Protein AF-A0A1S6LN88-F1 (afdb_monomer)

Sequence (102 aa):
MTIAPEKTDTQVQLRLGGEWLALCSLSLLTPGRGVAALLPDGRQVAVFLGRDGRTYAIDNRDPFSGAQVLSRGLVGSSAGRPFVASPLLKQRFDLASGDCLD

Mean predicted aligned error: 4.82 Å

pLDDT: mean 92.63, std 11.4, range [42.16, 98.69]

Foldseek 3Di:
DDDDPDPPFDWDWDQDPNDTDTFGTPVVADAFAWDWGADPVRWIWTWHQHPVRDIFIEGCADPVVRDSFQNVFGWDDDPRFIWGQGPPPGFTAGRHPRDTPD

Structure (mmCIF, N/CA/C/O backbone):
data_AF-A0A1S6LN88-F1
#
_entry.id   AF-A0A1S6LN88-F1
#
loop_
_atom_site.group_PDB
_atom_site.id
_atom_site.type_symbol
_atom_site.label_atom_id
_atom_site.label_alt_id
_atom_site.label_comp_id
_atom_site.label_asym_id
_atom_site.label_entity_id
_atom_site.label_seq_id
_atom_site.pdbx_PDB_ins_code
_atom_site.Cartn_x
_atom_site.Cartn_y
_atom_site.Cartn_z
_atom_site.occupancy
_atom_site.B_iso_or_equiv
_atom_site.auth_seq_id
_atom_site.auth_comp_id
_atom_site.auth_asym_id
_atom_site.auth_atom_id
_atom_site.pdbx_PDB_model_num
ATOM 1 N N . MET A 1 1 ? -38.487 20.038 13.654 1.00 42.16 1 MET A N 1
ATOM 2 C CA . MET A 1 1 ? -37.139 19.443 13.749 1.00 42.16 1 MET A CA 1
ATOM 3 C C . MET A 1 1 ? -36.956 18.541 12.545 1.00 42.16 1 MET A C 1
ATOM 5 O O . MET A 1 1 ? -37.588 17.496 12.493 1.00 42.16 1 MET A O 1
ATOM 9 N N . THR A 1 2 ? -36.190 18.975 11.546 1.00 49.06 2 THR A N 1
ATOM 10 C CA . THR A 1 2 ? -35.845 18.124 10.400 1.00 49.06 2 THR A CA 1
ATOM 11 C C . THR A 1 2 ? -34.610 17.331 10.787 1.00 49.06 2 THR A C 1
ATOM 13 O O . THR A 1 2 ? -33.549 17.914 10.998 1.00 49.06 2 THR A O 1
ATOM 16 N N . ILE A 1 3 ? -34.766 16.021 10.948 1.00 55.81 3 ILE A N 1
ATOM 17 C CA . ILE A 1 3 ? -33.646 15.111 11.168 1.00 55.81 3 ILE A CA 1
ATOM 18 C C . ILE A 1 3 ? -32.941 14.98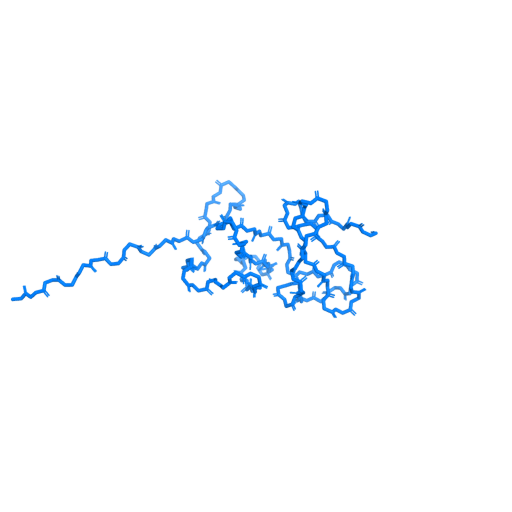1 9.815 1.00 55.81 3 ILE A C 1
ATOM 20 O O . ILE A 1 3 ? -33.556 14.558 8.836 1.00 55.81 3 ILE A O 1
ATOM 24 N N . ALA A 1 4 ? -31.690 15.437 9.731 1.00 53.69 4 ALA A N 1
ATOM 25 C CA . ALA A 1 4 ? -30.857 15.192 8.560 1.00 53.69 4 ALA A CA 1
ATOM 26 C C . ALA A 1 4 ? -30.641 13.673 8.428 1.00 53.69 4 ALA A C 1
ATOM 28 O O . ALA A 1 4 ? -30.447 13.019 9.455 1.00 53.69 4 ALA A O 1
ATOM 29 N N . PRO A 1 5 ? -30.685 13.100 7.213 1.00 59.69 5 PRO A N 1
ATOM 30 C CA . PRO A 1 5 ? -30.470 11.672 7.039 1.00 59.69 5 PRO A CA 1
ATOM 31 C C . PRO A 1 5 ? -29.092 11.295 7.590 1.00 59.69 5 PRO A C 1
ATOM 33 O O . PRO A 1 5 ? -28.085 11.937 7.280 1.00 59.69 5 PRO A O 1
ATOM 36 N N . GLU A 1 6 ? -29.067 10.271 8.437 1.00 59.88 6 GLU A N 1
ATOM 37 C CA . GLU A 1 6 ? -27.848 9.665 8.953 1.00 59.88 6 GLU A CA 1
ATOM 38 C C . GLU A 1 6 ? -26.993 9.200 7.769 1.00 59.88 6 GLU A C 1
ATOM 40 O O . GLU A 1 6 ? -27.369 8.331 6.983 1.00 59.88 6 GLU A O 1
ATOM 45 N N . LYS A 1 7 ? -25.851 9.854 7.562 1.00 58.81 7 LYS A N 1
ATOM 46 C CA . LYS A 1 7 ? -24.940 9.488 6.484 1.00 58.81 7 LYS A CA 1
ATOM 47 C C . LYS A 1 7 ? -24.301 8.160 6.884 1.00 58.81 7 LYS A C 1
ATOM 49 O O . LYS A 1 7 ? -23.451 8.144 7.769 1.00 58.81 7 LYS A O 1
ATOM 54 N N . THR A 1 8 ? -24.728 7.056 6.273 1.00 63.50 8 THR A N 1
ATOM 55 C CA . THR A 1 8 ? -24.088 5.746 6.449 1.00 63.50 8 THR A CA 1
ATOM 56 C C . THR A 1 8 ? -22.674 5.828 5.881 1.00 63.50 8 THR A C 1
ATOM 58 O O . THR A 1 8 ? -22.447 5.669 4.682 1.00 63.50 8 THR A O 1
ATOM 61 N N . ASP A 1 9 ? -21.722 6.181 6.736 1.00 80.31 9 ASP A N 1
ATOM 62 C CA . ASP A 1 9 ? -20.333 6.344 6.349 1.00 80.31 9 ASP A CA 1
ATOM 63 C C . ASP A 1 9 ? -19.701 4.960 6.178 1.00 80.31 9 ASP A C 1
ATOM 65 O O . ASP A 1 9 ? -19.522 4.212 7.138 1.00 80.31 9 ASP A O 1
ATOM 69 N N . THR A 1 10 ? -19.435 4.575 4.929 1.00 91.44 10 THR A N 1
ATOM 70 C CA . THR A 1 10 ? -18.829 3.273 4.635 1.00 91.44 10 THR A CA 1
ATOM 71 C C . THR A 1 10 ? -17.401 3.268 5.167 1.00 91.44 10 THR A C 1
ATOM 73 O O . THR A 1 10 ? -16.596 4.117 4.793 1.00 91.44 10 THR A O 1
ATOM 76 N N . GLN A 1 11 ? -17.090 2.322 6.048 1.00 93.56 11 GLN A N 1
ATOM 77 C CA . GLN A 1 11 ? -15.802 2.222 6.734 1.00 93.56 11 GLN A CA 1
ATOM 78 C C . GLN A 1 11 ? -14.851 1.274 6.001 1.00 93.56 11 GLN A C 1
ATOM 80 O O . GLN A 1 11 ? -15.235 0.178 5.597 1.00 93.56 11 GLN A O 1
ATOM 85 N N . VAL A 1 12 ? -13.593 1.689 5.866 1.00 95.62 12 VAL A N 1
ATOM 86 C CA . VAL A 1 12 ? -12.497 0.847 5.386 1.00 95.62 12 VAL A CA 1
ATOM 87 C C . VAL A 1 12 ? -11.852 0.178 6.588 1.00 95.62 12 VAL A C 1
ATOM 89 O O . VAL A 1 12 ? -11.382 0.849 7.510 1.00 95.62 12 VAL A O 1
ATOM 92 N N . GLN A 1 13 ? -11.808 -1.150 6.561 1.00 96.25 13 GLN A N 1
ATOM 93 C CA . GLN A 1 13 ? -11.254 -1.963 7.634 1.00 96.25 13 GLN A CA 1
ATOM 94 C C . GLN A 1 13 ? -10.162 -2.885 7.094 1.00 96.25 13 GLN A C 1
ATOM 96 O O . GLN A 1 13 ? -10.244 -3.374 5.968 1.00 96.25 13 GLN A O 1
ATOM 101 N N . LEU A 1 14 ? -9.150 -3.145 7.914 1.00 95.38 14 LEU A N 1
ATOM 102 C CA . LEU A 1 14 ? -8.076 -4.086 7.623 1.00 95.38 14 LEU A CA 1
ATOM 103 C C . LEU A 1 14 ? -8.173 -5.278 8.566 1.00 95.38 14 LEU A C 1
ATOM 105 O O . LEU A 1 14 ? -8.294 -5.101 9.777 1.00 95.38 14 LEU A O 1
ATOM 109 N N . ARG A 1 15 ? -8.086 -6.494 8.025 1.00 94.44 15 ARG A N 1
ATOM 110 C CA . ARG A 1 15 ? -8.068 -7.703 8.846 1.00 94.44 15 ARG A CA 1
ATOM 111 C C . ARG A 1 15 ? -6.647 -7.989 9.330 1.00 94.44 15 ARG A C 1
ATOM 113 O O . ARG A 1 15 ? -5.776 -8.298 8.522 1.00 94.44 15 ARG A O 1
ATOM 120 N N . LEU A 1 16 ? -6.418 -7.913 10.637 1.00 89.94 16 LEU A N 1
ATOM 121 C CA . LEU A 1 16 ? -5.126 -8.147 11.287 1.00 89.94 16 LEU A CA 1
ATOM 122 C C . LEU A 1 16 ? -5.297 -9.178 12.400 1.00 89.94 16 LEU A C 1
ATOM 124 O O . LEU A 1 16 ? -6.158 -9.022 13.257 1.00 89.94 16 LEU A O 1
ATOM 128 N N . GLY A 1 17 ? -4.499 -10.248 12.387 1.00 87.56 17 GLY A N 1
ATOM 129 C CA . GLY A 1 17 ? -4.515 -11.243 13.471 1.00 87.56 17 GLY A CA 1
ATOM 130 C C . GLY A 1 17 ? -5.871 -11.924 13.710 1.00 87.56 17 GLY A C 1
ATOM 131 O O . GLY A 1 17 ? -6.097 -12.462 14.784 1.00 87.56 17 GLY A O 1
ATOM 132 N N . GLY A 1 18 ? -6.777 -11.900 12.726 1.00 91.56 18 GLY A N 1
ATOM 133 C CA . GLY A 1 18 ? -8.133 -12.446 12.841 1.00 91.56 18 GLY A CA 1
ATOM 134 C C . GLY A 1 18 ? -9.218 -11.410 13.148 1.00 91.56 18 GLY A C 1
ATOM 135 O O . GLY A 1 18 ? -10.385 -11.703 12.891 1.00 91.56 18 GLY A O 1
ATOM 136 N N . GLU A 1 19 ? -8.849 -10.202 13.571 1.00 94.19 19 GLU A N 1
ATOM 137 C CA . GLU A 1 19 ? -9.768 -9.110 13.910 1.00 94.19 19 GLU A CA 1
ATOM 138 C C . GLU A 1 19 ? -9.813 -8.030 12.824 1.00 94.19 19 GLU A C 1
ATOM 140 O O . GLU A 1 19 ? -8.912 -7.923 11.990 1.00 94.19 19 GLU A O 1
ATOM 145 N N . TRP A 1 20 ? -10.876 -7.224 12.826 1.00 95.06 20 TRP A N 1
ATOM 146 C CA . TRP A 1 20 ? -11.031 -6.086 11.921 1.00 95.06 20 TRP A CA 1
ATOM 147 C C . TRP A 1 20 ? -10.625 -4.790 12.615 1.00 95.06 20 TRP A C 1
ATOM 149 O O . TRP A 1 20 ? -11.235 -4.384 13.601 1.00 95.06 20 TRP A O 1
ATOM 159 N N . LEU A 1 21 ? -9.627 -4.114 12.054 1.00 95.62 21 LEU A N 1
ATOM 160 C CA . LEU A 1 21 ? -9.192 -2.789 12.469 1.00 95.62 21 LEU A CA 1
ATOM 161 C C . LEU A 1 21 ? -9.810 -1.732 11.552 1.00 95.62 21 LEU A C 1
ATOM 163 O O . LEU A 1 21 ? -9.568 -1.740 10.345 1.00 95.62 21 LEU A O 1
ATOM 167 N N . ALA A 1 22 ? -10.567 -0.799 12.123 1.00 95.38 22 ALA A N 1
ATOM 168 C CA . ALA A 1 22 ? -11.052 0.380 11.411 1.00 95.38 22 ALA A CA 1
ATOM 169 C C . ALA A 1 22 ? -9.885 1.310 11.044 1.00 95.38 22 ALA A C 1
ATOM 171 O O . ALA A 1 22 ? -9.109 1.695 11.918 1.00 95.38 22 ALA A O 1
ATOM 172 N N . LEU A 1 23 ? -9.765 1.674 9.764 1.00 95.25 23 LEU A N 1
ATOM 173 C CA . LEU A 1 23 ? -8.720 2.580 9.281 1.00 95.25 23 LEU A CA 1
ATOM 174 C C . LEU A 1 23 ? -9.266 3.988 9.049 1.00 95.25 23 LEU A C 1
ATOM 176 O O . LEU A 1 23 ? -8.787 4.952 9.642 1.00 95.25 23 LEU A O 1
ATOM 180 N N . CYS A 1 24 ? -10.255 4.123 8.166 1.00 94.31 24 CYS A N 1
ATOM 181 C CA . CYS A 1 24 ? -10.805 5.414 7.769 1.00 94.31 24 CYS A CA 1
ATOM 182 C C . CYS A 1 24 ? -12.186 5.269 7.113 1.00 94.31 24 CYS A C 1
ATOM 184 O O . CYS A 1 24 ? -12.620 4.175 6.758 1.00 94.31 24 CYS A O 1
ATOM 186 N N . SER A 1 25 ? -12.874 6.394 6.920 1.00 95.00 25 SER A N 1
ATOM 187 C CA . SER A 1 25 ? -14.023 6.461 6.015 1.00 95.00 25 SER A CA 1
ATOM 188 C C . SER A 1 25 ? -13.581 6.216 4.571 1.00 95.00 25 SER A C 1
ATOM 190 O O . SER A 1 25 ? -12.582 6.784 4.123 1.00 95.00 25 SER A O 1
ATOM 192 N N . LEU A 1 26 ? -14.376 5.473 3.800 1.00 94.88 26 LEU A N 1
ATOM 193 C CA . LEU A 1 26 ? -14.199 5.322 2.355 1.00 94.88 26 LEU A CA 1
ATOM 194 C C . LEU A 1 26 ? -14.182 6.682 1.644 1.00 94.88 26 LEU A C 1
ATOM 196 O O . LEU A 1 26 ? -13.470 6.849 0.658 1.00 94.88 26 LEU A O 1
ATOM 200 N N . SER A 1 27 ? -14.908 7.676 2.168 1.00 93.69 27 SER A N 1
ATOM 201 C CA . SER A 1 27 ? -14.951 9.029 1.600 1.00 93.69 27 SER A CA 1
ATOM 202 C C . SER A 1 27 ? -13.625 9.795 1.696 1.00 93.69 27 SER A C 1
ATOM 204 O O . SER A 1 27 ? -13.446 10.784 0.988 1.00 93.69 27 SER A O 1
ATOM 206 N N . LEU A 1 28 ? -12.681 9.334 2.527 1.00 93.44 28 LEU A N 1
ATOM 207 C CA . LEU A 1 28 ? -11.323 9.882 2.599 1.00 93.44 28 LEU A CA 1
ATOM 208 C C . LEU A 1 28 ? -10.395 9.315 1.516 1.00 93.44 28 LEU A C 1
ATOM 210 O O . LEU A 1 28 ? -9.302 9.846 1.312 1.00 93.44 28 LEU A O 1
ATOM 214 N N . LEU A 1 29 ? -10.807 8.260 0.807 1.00 96.06 29 LEU A N 1
ATOM 215 C CA . LEU A 1 29 ? -10.029 7.679 -0.279 1.00 96.06 29 LEU A CA 1
ATOM 216 C C . LEU A 1 29 ? -10.427 8.296 -1.621 1.00 96.06 29 LEU A C 1
ATOM 218 O O . LEU A 1 29 ? -11.591 8.317 -2.012 1.00 96.06 29 LEU A O 1
ATOM 222 N N . THR A 1 30 ? -9.429 8.760 -2.369 1.00 96.75 30 THR A N 1
ATOM 223 C CA . THR A 1 30 ? -9.600 9.195 -3.760 1.00 96.75 30 THR A CA 1
ATOM 224 C C . THR A 1 30 ? -9.041 8.119 -4.687 1.00 96.75 30 THR A C 1
ATOM 226 O O . THR A 1 30 ? -7.885 7.730 -4.497 1.00 96.75 30 THR A O 1
ATOM 229 N N . PRO A 1 31 ? -9.787 7.651 -5.709 1.00 95.56 31 PRO A N 1
ATOM 230 C CA . PRO A 1 31 ? -9.287 6.627 -6.616 1.00 95.56 31 PRO A CA 1
ATOM 231 C C . PRO A 1 31 ? -7.919 6.971 -7.219 1.00 95.56 31 PRO A C 1
ATOM 233 O O . PRO A 1 31 ? -7.716 8.062 -7.755 1.00 95.56 31 PRO A O 1
ATOM 236 N N . GLY A 1 32 ? -6.974 6.032 -7.134 1.00 92.00 32 GLY A N 1
ATOM 237 C CA . GLY A 1 32 ? -5.600 6.204 -7.624 1.00 92.00 32 GLY A CA 1
ATOM 238 C C . GLY A 1 32 ? -4.668 7.036 -6.732 1.00 92.00 32 GLY A C 1
ATOM 239 O O . GLY A 1 32 ? -3.514 7.232 -7.107 1.00 92.00 32 GLY A O 1
ATOM 240 N N . ARG A 1 33 ? -5.123 7.510 -5.563 1.00 96.50 33 ARG A N 1
ATOM 241 C CA . ARG A 1 3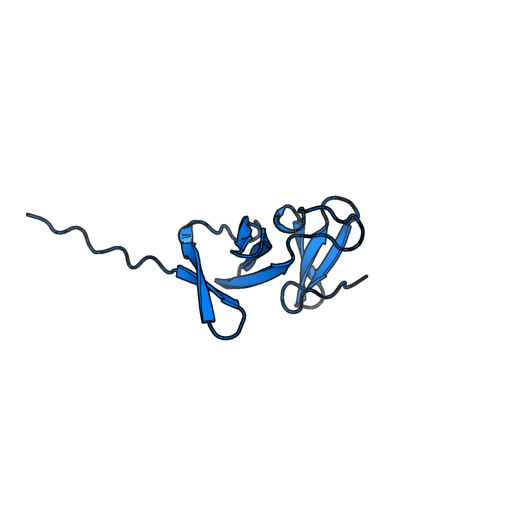3 ? -4.265 8.105 -4.526 1.00 96.50 33 ARG A CA 1
ATOM 242 C C . ARG A 1 33 ? -4.193 7.175 -3.323 1.00 96.50 33 ARG A C 1
ATOM 244 O O . ARG A 1 33 ? -5.228 6.775 -2.796 1.00 96.50 33 ARG A O 1
ATOM 251 N N . GLY A 1 34 ? -2.977 6.849 -2.898 1.00 97.56 34 GLY A N 1
ATOM 252 C CA . GLY A 1 34 ? -2.769 6.090 -1.674 1.00 97.56 34 GLY A CA 1
ATOM 253 C C . GLY A 1 34 ? -2.855 6.973 -0.432 1.00 97.56 34 GLY A C 1
ATOM 254 O O . GLY A 1 34 ? -2.547 8.167 -0.466 1.00 97.56 34 GLY A O 1
ATOM 255 N N . VAL A 1 35 ? -3.255 6.361 0.677 1.00 98.06 35 VAL A N 1
ATOM 256 C CA . VAL A 1 35 ? -3.235 6.951 2.018 1.00 98.06 35 VAL A CA 1
ATOM 257 C C . VAL A 1 35 ? -2.469 6.006 2.935 1.00 98.06 35 VAL A C 1
ATOM 259 O O . VAL A 1 35 ? -2.705 4.801 2.919 1.00 98.06 35 VAL A O 1
ATOM 262 N N . ALA A 1 36 ? -1.538 6.539 3.723 1.00 98.12 36 ALA A N 1
ATOM 263 C CA . ALA A 1 36 ? -0.876 5.767 4.766 1.00 98.12 36 ALA A CA 1
ATOM 264 C C . ALA A 1 36 ? -1.756 5.717 6.021 1.00 98.12 36 ALA A C 1
ATOM 266 O O . ALA A 1 36 ? -2.273 6.748 6.453 1.00 98.12 36 ALA A O 1
ATOM 267 N N . ALA A 1 37 ? -1.882 4.541 6.626 1.00 97.56 37 ALA A N 1
ATOM 268 C CA . ALA A 1 37 ? -2.491 4.360 7.938 1.00 97.56 37 ALA A CA 1
ATOM 269 C C . ALA A 1 37 ? -1.489 3.706 8.898 1.00 97.56 37 ALA A C 1
ATOM 271 O O . ALA A 1 37 ? -0.730 2.817 8.506 1.00 97.56 37 ALA A O 1
ATOM 272 N N . LEU A 1 38 ? -1.481 4.164 10.150 1.00 97.31 38 LEU A N 1
ATOM 273 C CA . LEU A 1 38 ? -0.638 3.628 11.215 1.00 97.31 38 L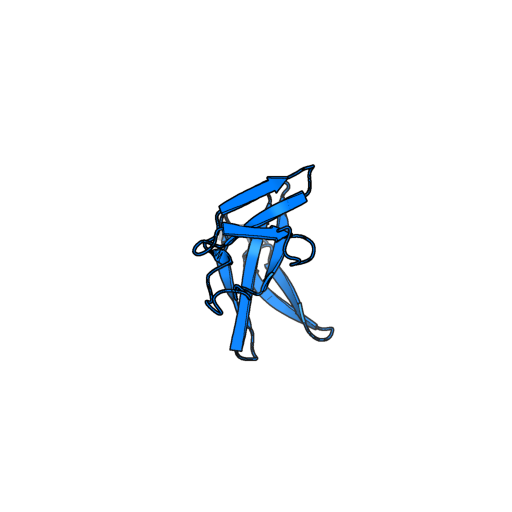EU A CA 1
ATOM 274 C C . LEU A 1 38 ? -1.371 2.484 11.922 1.00 97.31 38 LEU A C 1
ATOM 276 O O . LEU A 1 38 ? -2.517 2.645 12.337 1.00 97.31 38 LEU A O 1
ATOM 280 N N . LEU A 1 39 ? -0.708 1.341 12.057 1.00 96.00 39 LEU A N 1
ATOM 281 C CA . LEU A 1 39 ? -1.220 0.181 12.776 1.00 96.00 39 LEU A CA 1
ATOM 282 C C . LEU A 1 39 ? -0.841 0.254 14.268 1.00 96.00 39 LEU A C 1
ATOM 284 O O . LEU A 1 39 ? 0.140 0.919 14.613 1.00 96.00 39 LEU A O 1
ATOM 288 N N . PRO A 1 40 ? -1.562 -0.451 15.164 1.00 94.69 40 PRO A N 1
ATOM 289 C CA . PRO A 1 40 ? -1.281 -0.435 16.604 1.00 94.69 40 PRO A CA 1
ATOM 290 C C . PRO A 1 40 ? 0.138 -0.877 16.985 1.00 94.69 40 PRO A C 1
ATOM 292 O O . PRO A 1 40 ? 0.661 -0.449 18.008 1.00 94.69 40 PRO A O 1
ATOM 295 N N . ASP A 1 41 ? 0.771 -1.715 16.163 1.00 93.69 41 ASP A N 1
ATOM 296 C CA . ASP A 1 41 ? 2.140 -2.206 16.363 1.00 93.69 41 ASP A CA 1
ATOM 297 C C . ASP A 1 41 ? 3.223 -1.287 15.765 1.00 93.69 41 ASP A C 1
ATOM 299 O O . ASP A 1 41 ? 4.399 -1.645 15.725 1.00 93.69 41 ASP A O 1
ATOM 303 N N . GLY A 1 42 ? 2.841 -0.100 15.284 1.00 95.38 42 GLY A N 1
ATOM 304 C CA . GLY A 1 42 ? 3.746 0.890 14.706 1.00 95.38 42 GLY A CA 1
ATOM 305 C C . GLY A 1 42 ? 4.096 0.657 13.234 1.00 95.38 42 GLY A C 1
ATOM 306 O O . GLY A 1 42 ? 4.747 1.513 12.627 1.00 95.38 42 GLY A O 1
ATOM 307 N N . ARG A 1 43 ? 3.650 -0.449 12.621 1.00 96.06 43 ARG A N 1
ATOM 308 C CA . ARG A 1 43 ? 3.760 -0.630 11.166 1.00 96.06 43 ARG A CA 1
ATOM 309 C C . ARG A 1 43 ? 2.818 0.323 10.437 1.00 96.06 43 ARG A C 1
ATOM 311 O O . ARG A 1 43 ? 1.851 0.827 11.003 1.00 96.06 43 ARG A O 1
ATOM 318 N N . GLN A 1 44 ? 3.093 0.567 9.161 1.00 98.19 44 GLN A N 1
ATOM 319 C CA . GLN A 1 44 ? 2.240 1.393 8.312 1.00 98.19 44 GLN A CA 1
ATOM 320 C C . GLN A 1 44 ? 1.742 0.584 7.126 1.00 98.19 44 GLN A C 1
ATOM 322 O O . GLN A 1 44 ? 2.479 -0.202 6.542 1.00 98.19 44 GLN A O 1
ATOM 327 N N . VAL A 1 45 ? 0.493 0.819 6.751 1.00 98.19 45 VAL A N 1
ATOM 328 C CA . VAL A 1 45 ? -0.133 0.224 5.571 1.00 98.19 45 VAL A CA 1
ATOM 329 C C . VAL A 1 45 ? -0.469 1.333 4.580 1.00 98.19 45 VAL A C 1
ATOM 331 O O . VAL A 1 45 ? -0.905 2.415 4.974 1.00 98.19 45 VAL A O 1
ATOM 334 N N . ALA A 1 46 ? -0.239 1.089 3.297 1.00 98.44 46 ALA A N 1
ATOM 335 C CA . ALA A 1 46 ? -0.696 1.937 2.212 1.00 98.44 46 ALA A CA 1
ATOM 336 C C . ALA A 1 46 ? -2.041 1.409 1.707 1.00 98.44 46 ALA A C 1
ATOM 338 O O . ALA A 1 46 ? -2.130 0.282 1.222 1.00 98.44 46 ALA A O 1
ATOM 339 N N . VAL A 1 47 ? -3.081 2.229 1.828 1.00 98.31 47 VAL A N 1
ATOM 340 C CA . V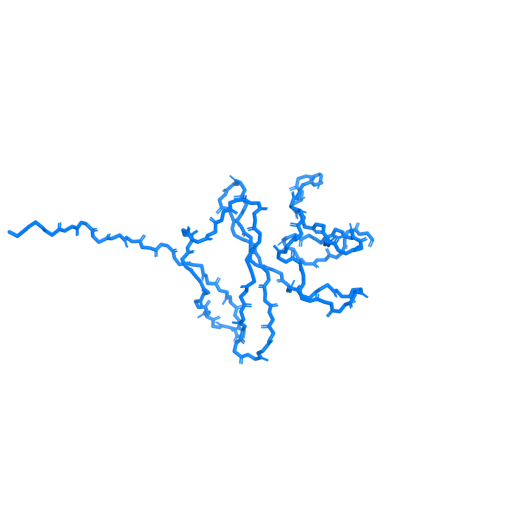AL A 1 47 ? -4.453 1.920 1.417 1.00 98.31 47 VAL A CA 1
ATOM 341 C C . VAL A 1 47 ? -4.767 2.641 0.115 1.00 98.31 47 VAL A C 1
ATOM 343 O O . VAL A 1 47 ? -4.488 3.833 -0.019 1.00 98.31 47 VAL A O 1
ATOM 346 N N . PHE A 1 48 ? -5.387 1.940 -0.828 1.00 98.12 48 PHE A N 1
ATOM 347 C CA . PHE A 1 48 ? -5.759 2.472 -2.134 1.00 98.12 48 PHE A CA 1
ATOM 348 C C . PHE A 1 48 ? -7.220 2.171 -2.446 1.00 98.12 48 PHE A C 1
ATOM 350 O O . PHE A 1 48 ? -7.720 1.094 -2.130 1.00 98.12 48 PHE A O 1
ATOM 357 N N . LEU A 1 49 ? -7.878 3.101 -3.138 1.00 97.62 49 LEU A N 1
ATOM 358 C CA . LEU A 1 49 ? -9.155 2.861 -3.803 1.00 97.62 49 LEU A CA 1
ATOM 359 C C . LEU A 1 49 ? -8.912 2.722 -5.312 1.00 97.62 49 LEU A C 1
ATOM 361 O O . LEU A 1 49 ? -8.327 3.602 -5.951 1.00 97.62 49 LEU A O 1
ATOM 365 N N . GLY A 1 50 ? -9.331 1.597 -5.880 1.00 94.38 50 GLY A N 1
ATOM 366 C CA . GLY A 1 50 ? -9.344 1.343 -7.313 1.00 94.38 50 GLY A CA 1
ATOM 367 C C . GLY A 1 50 ? -10.458 2.117 -8.014 1.00 94.38 50 GLY A C 1
ATOM 368 O O . GLY A 1 50 ? -11.444 2.532 -7.406 1.00 94.38 50 GLY A O 1
ATOM 369 N N . ARG A 1 51 ? -10.321 2.310 -9.331 1.00 90.19 51 ARG A N 1
ATOM 370 C CA . ARG A 1 51 ? -11.370 2.947 -10.156 1.00 90.19 51 ARG A CA 1
ATOM 371 C C . ARG A 1 51 ? -12.632 2.089 -10.291 1.00 90.19 51 ARG A C 1
ATOM 373 O O . ARG A 1 51 ? -13.684 2.612 -10.627 1.0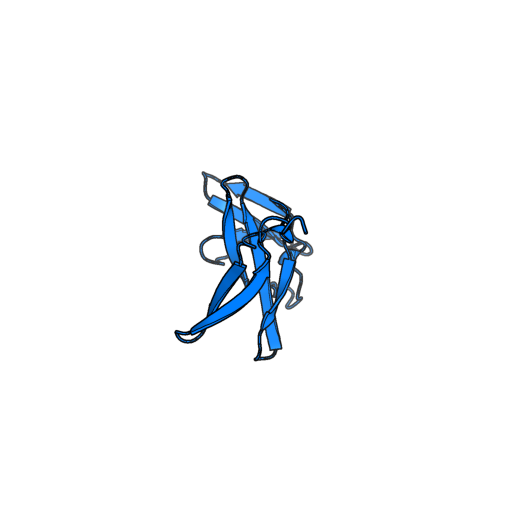0 90.19 51 ARG A O 1
ATOM 380 N N . ASP A 1 52 ? -12.511 0.795 -10.025 1.00 90.31 52 ASP A N 1
ATOM 381 C CA . ASP A 1 52 ? -13.593 -0.187 -9.939 1.00 90.31 52 ASP A CA 1
ATOM 382 C C . ASP A 1 52 ? -14.303 -0.185 -8.571 1.00 90.31 52 ASP A C 1
ATOM 384 O O . ASP A 1 52 ? -15.195 -0.998 -8.339 1.00 90.31 52 ASP A O 1
ATOM 388 N N . GLY A 1 53 ? -13.903 0.705 -7.654 1.00 92.19 53 GLY A N 1
ATOM 389 C CA . GLY A 1 53 ? -14.454 0.801 -6.303 1.00 92.19 53 GLY A CA 1
ATOM 390 C C . GLY A 1 53 ? -13.870 -0.206 -5.310 1.00 92.19 53 GLY A C 1
ATOM 391 O O . GLY A 1 53 ? -14.289 -0.219 -4.154 1.00 92.19 53 GLY A O 1
ATOM 392 N N . ARG A 1 54 ? -12.901 -1.039 -5.714 1.00 94.38 54 ARG A N 1
ATOM 393 C CA . ARG A 1 54 ? -12.253 -2.000 -4.811 1.00 94.38 54 ARG A CA 1
ATOM 394 C C . ARG A 1 54 ? -11.175 -1.330 -3.972 1.00 94.38 54 ARG A C 1
ATOM 396 O O . ARG A 1 54 ? -10.408 -0.514 -4.476 1.00 94.38 54 ARG A O 1
ATOM 403 N N . THR A 1 55 ? -11.081 -1.701 -2.702 1.00 96.56 55 THR A N 1
ATOM 404 C CA . THR A 1 55 ? -10.015 -1.239 -1.807 1.00 96.56 55 THR A CA 1
ATOM 405 C C . THR A 1 55 ? -8.871 -2.241 -1.759 1.00 96.56 55 THR A C 1
ATOM 407 O O . THR A 1 55 ? -9.108 -3.445 -1.675 1.00 96.56 55 THR A O 1
ATOM 410 N N . TYR A 1 56 ? -7.644 -1.737 -1.743 1.00 97.38 56 TYR A N 1
ATOM 411 C CA . TYR A 1 56 ? -6.417 -2.523 -1.649 1.00 97.38 56 TYR A CA 1
ATOM 412 C C . TYR A 1 56 ? -5.564 -2.014 -0.489 1.00 97.38 56 TYR A C 1
ATOM 414 O O . TYR A 1 56 ? -5.614 -0.826 -0.161 1.00 97.38 56 TYR A O 1
ATOM 422 N N . ALA A 1 57 ? -4.776 -2.899 0.115 1.00 97.44 57 ALA A N 1
ATOM 423 C CA . ALA A 1 57 ? -3.883 -2.562 1.214 1.00 97.44 57 ALA A CA 1
ATOM 424 C C . ALA A 1 57 ? -2.590 -3.380 1.114 1.00 97.44 57 ALA A C 1
ATOM 426 O O . ALA A 1 57 ? -2.646 -4.605 1.050 1.00 97.44 57 ALA A O 1
ATOM 427 N N . ILE A 1 58 ? -1.442 -2.703 1.120 1.00 97.94 58 ILE A N 1
ATOM 428 C CA . ILE A 1 58 ? -0.099 -3.311 1.136 1.00 97.94 58 ILE A CA 1
ATOM 429 C C . ILE A 1 58 ? 0.770 -2.607 2.186 1.00 97.94 58 ILE A C 1
ATOM 431 O O . ILE A 1 58 ? 0.379 -1.553 2.688 1.00 97.94 58 ILE A O 1
ATOM 435 N N . ASP A 1 59 ? 1.940 -3.148 2.533 1.00 97.75 59 ASP A N 1
ATOM 436 C CA . ASP A 1 59 ? 2.883 -2.437 3.412 1.00 97.75 59 ASP A CA 1
ATOM 437 C C . ASP A 1 59 ? 3.183 -1.038 2.835 1.00 97.75 59 ASP A C 1
ATOM 439 O O . ASP A 1 59 ? 3.302 -0.869 1.622 1.00 97.75 59 ASP A O 1
ATOM 443 N N . ASN A 1 60 ? 3.250 -0.004 3.676 1.00 98.62 60 ASN A N 1
ATOM 444 C CA . ASN A 1 60 ? 3.652 1.325 3.204 1.00 98.62 60 ASN A CA 1
ATOM 445 C C . ASN A 1 60 ? 5.176 1.415 3.010 1.00 98.62 60 ASN A C 1
ATOM 447 O O . ASN A 1 60 ? 5.668 2.335 2.342 1.00 98.62 60 ASN A O 1
ATOM 451 N N . ARG A 1 61 ? 5.922 0.464 3.578 1.00 98.38 61 ARG A N 1
ATOM 452 C CA . ARG A 1 61 ? 7.369 0.377 3.464 1.00 98.38 61 ARG A CA 1
ATOM 453 C C . ARG A 1 61 ? 7.769 -0.208 2.117 1.00 98.38 61 ARG A C 1
ATOM 455 O O . ARG A 1 61 ? 7.459 -1.350 1.801 1.00 98.38 61 ARG A O 1
ATOM 462 N N . ASP A 1 62 ? 8.547 0.555 1.364 1.00 98.12 62 ASP A N 1
ATOM 463 C CA . ASP A 1 62 ? 9.269 0.041 0.206 1.00 98.12 62 ASP A CA 1
ATOM 464 C C . ASP A 1 62 ? 10.410 -0.875 0.701 1.00 98.12 62 ASP A C 1
ATOM 466 O O . ASP A 1 62 ? 11.280 -0.403 1.444 1.00 98.12 62 ASP A O 1
ATOM 470 N N . PRO A 1 63 ? 10.434 -2.170 0.334 1.00 97.44 63 PRO A N 1
ATOM 471 C CA . PRO A 1 63 ? 11.423 -3.120 0.840 1.00 97.44 63 PRO A CA 1
ATOM 472 C C . PRO A 1 63 ? 12.844 -2.870 0.318 1.00 97.44 63 PRO A C 1
ATOM 474 O O . PRO A 1 63 ? 13.797 -3.304 0.962 1.00 97.44 63 PRO A O 1
ATOM 477 N N . PHE A 1 64 ? 13.012 -2.160 -0.802 1.00 97.69 64 PHE A N 1
ATOM 478 C CA . PHE A 1 64 ? 14.327 -1.873 -1.380 1.00 97.69 64 PHE A CA 1
ATOM 479 C C . PHE A 1 64 ? 14.986 -0.661 -0.726 1.00 97.69 64 PHE A C 1
ATOM 481 O O . PHE A 1 64 ? 16.182 -0.675 -0.450 1.00 97.69 64 PHE A O 1
ATOM 488 N N . SER A 1 65 ? 14.212 0.395 -0.470 1.00 97.19 65 SER A N 1
ATOM 489 C CA . SER A 1 65 ? 14.724 1.621 0.162 1.00 97.19 65 SER A CA 1
ATOM 490 C C . SER A 1 65 ? 14.557 1.641 1.684 1.00 97.19 65 SER A C 1
ATOM 492 O O . SER A 1 65 ? 15.212 2.416 2.376 1.00 97.19 65 SER A O 1
ATOM 494 N N . GLY A 1 66 ? 13.652 0.820 2.218 1.00 97.31 66 GLY A N 1
ATOM 495 C CA . GLY A 1 66 ? 13.253 0.817 3.621 1.00 97.31 66 GLY A CA 1
ATOM 496 C C . GLY A 1 66 ? 12.351 1.987 4.029 1.00 97.31 66 GLY A C 1
ATOM 497 O O . GLY A 1 66 ? 11.985 2.062 5.204 1.00 97.31 66 GLY A O 1
ATOM 498 N N . ALA A 1 67 ? 11.988 2.878 3.102 1.00 98.25 67 ALA A N 1
ATOM 499 C CA . ALA A 1 67 ? 11.235 4.099 3.374 1.00 98.25 67 ALA A CA 1
ATOM 500 C C . ALA A 1 67 ? 9.711 3.878 3.360 1.00 98.25 67 ALA A C 1
ATOM 502 O O . ALA A 1 67 ? 9.190 3.080 2.585 1.00 98.25 67 ALA A O 1
ATOM 503 N N . GLN A 1 68 ? 8.980 4.638 4.180 1.00 98.38 68 GLN A N 1
ATOM 504 C CA . GLN A 1 68 ? 7.512 4.593 4.295 1.00 98.38 68 GLN A CA 1
ATOM 505 C C . GLN A 1 68 ? 6.834 5.452 3.214 1.00 98.38 68 GLN A C 1
ATOM 507 O O . GLN A 1 68 ? 6.357 6.556 3.485 1.00 98.38 68 GLN A O 1
ATOM 512 N N . VAL A 1 69 ? 6.871 4.995 1.959 1.00 98.50 69 VAL A N 1
ATOM 513 C CA . VAL A 1 69 ? 6.558 5.835 0.788 1.00 98.50 69 VAL A CA 1
ATOM 514 C C . VAL A 1 69 ? 5.571 5.235 -0.210 1.00 98.50 69 VAL A C 1
ATOM 516 O O . VAL A 1 69 ? 5.135 5.969 -1.097 1.00 98.50 69 VAL A O 1
ATOM 519 N N . LEU A 1 70 ? 5.183 3.960 -0.107 1.00 98.69 70 LEU A N 1
ATOM 520 C CA . LEU A 1 70 ? 4.391 3.308 -1.163 1.00 98.69 70 LEU A CA 1
ATOM 521 C C . LEU A 1 70 ? 3.012 3.951 -1.374 1.00 98.69 70 LEU A C 1
ATOM 523 O O . LEU A 1 70 ? 2.582 4.097 -2.515 1.00 98.69 70 LEU A O 1
ATOM 527 N N . SER A 1 71 ? 2.374 4.472 -0.324 1.00 98.38 71 SER A N 1
ATOM 528 C CA . SER A 1 71 ? 1.130 5.264 -0.422 1.00 98.38 71 SER A CA 1
ATOM 529 C C . SER A 1 71 ? 1.233 6.496 -1.334 1.00 98.38 71 SER A C 1
ATOM 531 O O . SER A 1 71 ? 0.223 6.984 -1.837 1.00 98.38 71 SER A O 1
ATOM 533 N N . ARG A 1 72 ? 2.446 7.001 -1.584 1.00 98.44 72 ARG A N 1
ATOM 534 C CA . ARG A 1 72 ? 2.708 8.162 -2.450 1.00 98.44 72 ARG A CA 1
ATOM 535 C C . ARG A 1 72 ? 3.053 7.765 -3.887 1.00 98.44 72 ARG A C 1
ATOM 537 O O . ARG A 1 72 ? 3.377 8.636 -4.694 1.00 98.44 72 ARG A O 1
ATOM 544 N N . GLY A 1 73 ? 3.056 6.468 -4.187 1.00 98.06 73 GLY A N 1
ATOM 545 C CA . GLY A 1 73 ? 3.390 5.933 -5.498 1.00 98.06 73 GLY A CA 1
ATOM 546 C C . GLY A 1 73 ? 2.316 6.195 -6.548 1.00 98.06 73 GLY A C 1
ATOM 547 O O . GLY A 1 73 ? 1.163 6.500 -6.241 1.00 98.06 73 GLY A O 1
ATOM 548 N N . LEU A 1 74 ? 2.710 6.072 -7.815 1.00 97.88 74 LEU A N 1
ATOM 549 C CA . LEU A 1 74 ? 1.781 6.175 -8.940 1.00 97.88 74 LEU A CA 1
ATOM 550 C C . LEU A 1 74 ? 1.094 4.829 -9.148 1.00 97.88 74 LEU A C 1
ATOM 552 O O . LEU A 1 74 ? 1.766 3.818 -9.351 1.00 97.88 74 LEU A O 1
ATOM 556 N N . VAL A 1 75 ? -0.238 4.827 -9.117 1.00 97.75 75 VAL A N 1
ATOM 557 C CA . VAL A 1 75 ? -1.041 3.631 -9.386 1.00 97.75 75 VAL A CA 1
ATOM 558 C C . VAL A 1 75 ? -1.208 3.438 -10.894 1.00 97.75 75 VAL A C 1
ATOM 560 O O . VAL A 1 75 ? -1.507 4.387 -11.622 1.00 97.75 75 VAL A O 1
ATOM 563 N N . GLY A 1 76 ? -1.049 2.203 -11.357 1.00 96.06 76 GLY A N 1
ATOM 564 C CA . GLY A 1 76 ? -1.230 1.801 -12.747 1.00 96.06 76 GLY A CA 1
ATOM 565 C C . GLY A 1 76 ? -1.856 0.415 -12.866 1.00 96.06 76 GLY A C 1
ATOM 566 O O . GLY A 1 76 ? -2.283 -0.185 -11.881 1.00 96.06 76 GLY A O 1
ATOM 567 N N . SER A 1 77 ? -1.923 -0.099 -14.093 1.00 94.94 77 SER A N 1
ATOM 568 C CA . SER A 1 77 ? -2.324 -1.479 -14.360 1.00 94.94 77 SER A CA 1
ATOM 569 C C . SER A 1 77 ? -1.425 -2.096 -15.425 1.00 94.94 77 SER A C 1
ATOM 571 O O . SER A 1 77 ? -1.034 -1.418 -16.374 1.00 94.94 77 SER A O 1
ATOM 573 N N . SER A 1 78 ? -1.092 -3.374 -15.259 1.00 91.62 78 SER A N 1
ATOM 574 C CA . SER A 1 78 ? -0.336 -4.172 -16.227 1.00 91.62 78 SER A CA 1
ATOM 575 C C . SER A 1 78 ? -1.040 -5.510 -16.416 1.00 91.62 78 SER A C 1
ATOM 577 O O . SER A 1 78 ? -1.239 -6.234 -15.444 1.00 91.62 78 SER A O 1
ATOM 579 N N . ALA A 1 79 ? -1.455 -5.829 -17.647 1.00 90.19 79 ALA A N 1
ATOM 580 C CA . ALA A 1 79 ? -2.224 -7.040 -17.964 1.00 90.19 79 ALA A CA 1
ATOM 581 C C . ALA A 1 79 ? -3.443 -7.265 -17.034 1.00 90.19 79 ALA A C 1
ATOM 583 O O . ALA A 1 79 ? -3.737 -8.385 -16.629 1.00 90.19 79 ALA A O 1
ATOM 584 N N . GLY A 1 80 ? -4.129 -6.181 -16.647 1.00 88.75 80 GLY A N 1
ATOM 585 C CA . GLY A 1 80 ? -5.285 -6.224 -15.744 1.00 88.75 80 GLY A CA 1
ATOM 586 C C . GLY A 1 80 ? -4.949 -6.290 -14.249 1.00 88.75 80 GLY A C 1
ATOM 587 O O . GLY A 1 80 ? -5.858 -6.178 -13.432 1.00 88.75 80 GLY A O 1
ATOM 588 N N . ARG A 1 81 ? -3.670 -6.403 -13.864 1.00 92.25 81 ARG A N 1
ATOM 589 C CA . ARG A 1 81 ? -3.234 -6.375 -12.458 1.00 92.25 81 ARG A CA 1
ATOM 590 C C . ARG A 1 81 ? -2.980 -4.935 -12.007 1.00 92.25 81 ARG A C 1
ATOM 592 O O . ARG A 1 81 ? -2.187 -4.249 -12.662 1.00 92.25 81 ARG A O 1
ATOM 599 N N . PRO A 1 82 ? -3.658 -4.436 -10.960 1.00 97.00 82 PRO A N 1
ATOM 600 C CA . PRO A 1 82 ? -3.402 -3.105 -10.426 1.00 97.00 82 PRO A CA 1
ATOM 601 C C . PRO A 1 82 ? -2.066 -3.090 -9.676 1.00 97.00 82 PRO A C 1
ATOM 603 O O . PRO A 1 82 ? -1.785 -3.991 -8.896 1.00 97.00 82 PRO A O 1
ATOM 606 N N . PHE A 1 83 ? -1.244 -2.066 -9.880 1.00 98.06 83 PHE A N 1
ATOM 607 C CA . PHE A 1 83 ? 0.035 -1.932 -9.178 1.00 98.06 83 PHE A CA 1
ATOM 608 C C . PHE A 1 83 ? 0.254 -0.505 -8.686 1.00 98.06 83 PHE A C 1
ATOM 610 O O . PHE A 1 83 ? -0.341 0.436 -9.214 1.00 98.06 83 PHE A O 1
ATOM 617 N N . VAL A 1 84 ? 1.164 -0.333 -7.730 1.00 98.56 84 VAL A N 1
ATOM 618 C CA . VAL A 1 84 ? 1.744 0.964 -7.369 1.00 98.56 84 VAL A CA 1
ATOM 619 C C . VAL A 1 84 ? 3.246 0.959 -7.639 1.00 98.56 84 VAL A C 1
ATOM 621 O O . VAL A 1 84 ? 3.957 0.046 -7.233 1.00 98.56 84 VAL A O 1
ATOM 624 N N . ALA A 1 85 ? 3.742 1.965 -8.357 1.00 98.50 85 ALA A N 1
ATOM 625 C CA . ALA A 1 85 ? 5.175 2.154 -8.556 1.00 98.50 85 ALA A CA 1
ATOM 626 C C . ALA A 1 85 ? 5.773 2.930 -7.376 1.00 98.50 85 ALA A C 1
ATOM 628 O O . ALA A 1 85 ? 5.291 4.027 -7.063 1.00 98.50 85 ALA A O 1
ATOM 629 N N . SER A 1 86 ? 6.839 2.405 -6.757 1.00 98.31 86 SER A N 1
ATOM 630 C CA . SER A 1 86 ? 7.560 3.093 -5.679 1.00 98.31 86 SER A CA 1
ATOM 631 C C . SER A 1 86 ? 7.963 4.504 -6.124 1.00 98.31 86 SER A C 1
ATOM 633 O O . SER A 1 86 ? 8.536 4.676 -7.208 1.00 98.31 86 SER A O 1
ATOM 635 N N . PRO A 1 87 ? 7.711 5.547 -5.308 1.00 98.19 87 PRO A N 1
ATOM 636 C CA . PRO A 1 87 ? 8.134 6.905 -5.633 1.00 98.19 87 PRO A CA 1
ATOM 637 C C . PRO A 1 87 ? 9.633 7.035 -5.873 1.00 98.19 87 PRO A C 1
ATOM 639 O O . PRO A 1 87 ? 10.026 7.856 -6.702 1.00 98.19 87 PRO A O 1
ATOM 642 N N . LEU A 1 88 ? 10.440 6.241 -5.165 1.00 97.62 88 LEU A N 1
ATOM 643 C CA . LEU A 1 88 ? 11.888 6.397 -5.121 1.00 97.62 88 LEU A CA 1
ATOM 644 C C . LEU A 1 88 ? 12.565 5.641 -6.259 1.00 97.62 88 LEU A C 1
ATOM 646 O O . LEU A 1 88 ? 13.269 6.246 -7.061 1.00 97.62 88 LEU A O 1
ATOM 650 N N . LEU A 1 89 ? 12.315 4.336 -6.346 1.00 96.88 89 LEU A N 1
ATOM 651 C CA . LEU A 1 89 ? 13.083 3.434 -7.205 1.00 96.88 89 LEU A CA 1
ATOM 652 C C . LEU A 1 89 ? 12.250 2.797 -8.332 1.00 96.88 89 LEU A C 1
ATOM 654 O O . LEU A 1 89 ? 12.786 2.068 -9.158 1.00 96.88 89 LEU A O 1
ATOM 658 N N . LYS A 1 90 ? 10.960 3.151 -8.426 1.00 97.62 90 LYS A N 1
ATOM 659 C CA . LYS A 1 90 ? 10.034 2.790 -9.516 1.00 97.62 90 LYS A CA 1
ATOM 660 C C . LYS A 1 90 ? 9.708 1.305 -9.674 1.00 97.62 90 LYS A C 1
ATOM 662 O O . LYS A 1 90 ? 8.942 1.000 -10.586 1.00 97.62 90 LYS A O 1
ATOM 667 N N . GLN A 1 91 ? 10.163 0.426 -8.777 1.00 98.12 91 GLN A N 1
ATOM 668 C CA . GLN A 1 91 ? 9.654 -0.945 -8.737 1.00 98.12 91 GLN A CA 1
ATOM 669 C C . GLN A 1 91 ? 8.141 -0.924 -8.544 1.00 98.12 91 GLN A C 1
ATOM 671 O O . GLN A 1 91 ? 7.598 -0.089 -7.810 1.00 98.12 91 GLN A O 1
ATOM 676 N N . ARG A 1 92 ? 7.462 -1.833 -9.225 1.00 98.19 92 ARG A N 1
ATOM 677 C CA . ARG A 1 92 ? 6.014 -1.968 -9.243 1.00 98.19 92 ARG A CA 1
ATOM 678 C C . ARG A 1 92 ? 5.615 -3.051 -8.256 1.00 98.19 92 ARG A C 1
ATOM 680 O O . ARG A 1 92 ? 6.091 -4.176 -8.346 1.00 98.19 92 ARG A O 1
ATOM 687 N N . PHE A 1 93 ? 4.703 -2.717 -7.356 1.00 98.44 93 PHE A N 1
ATOM 688 C CA . PHE A 1 93 ? 4.150 -3.645 -6.377 1.00 98.44 93 PHE A CA 1
ATOM 689 C C . PHE A 1 93 ? 2.692 -3.923 -6.716 1.00 98.44 93 PHE A C 1
ATOM 691 O O . PHE A 1 93 ? 1.920 -2.979 -6.904 1.00 98.44 93 PHE A O 1
ATOM 698 N N . ASP A 1 94 ? 2.318 -5.197 -6.818 1.00 97.62 94 ASP A N 1
ATOM 699 C CA . ASP A 1 94 ? 0.932 -5.606 -7.044 1.00 97.62 94 ASP A CA 1
ATOM 700 C C . ASP A 1 94 ? 0.061 -5.158 -5.866 1.00 97.62 94 ASP A C 1
ATOM 702 O O . ASP A 1 94 ? 0.346 -5.482 -4.716 1.00 97.62 94 ASP A O 1
ATOM 706 N N . LEU A 1 95 ? 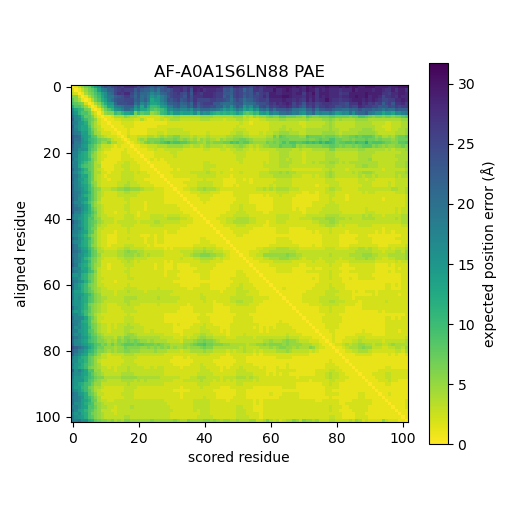-1.024 -4.432 -6.135 1.00 97.62 95 LEU A N 1
ATOM 707 C CA . LEU A 1 95 ? -1.946 -3.999 -5.086 1.00 97.62 95 LEU A CA 1
ATOM 708 C C . LEU A 1 95 ? -2.788 -5.157 -4.534 1.00 97.62 95 LEU A C 1
ATOM 710 O O . LEU A 1 95 ? -3.332 -5.034 -3.438 1.00 97.62 95 LEU A O 1
ATOM 714 N N . ALA A 1 96 ? -2.912 -6.265 -5.271 1.00 95.56 96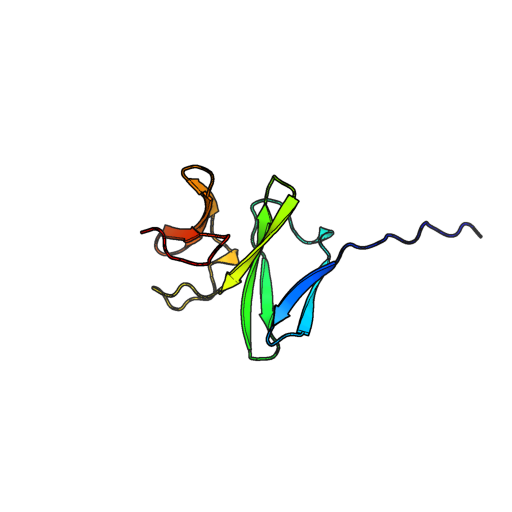 ALA A N 1
ATOM 715 C CA . ALA A 1 96 ? -3.673 -7.426 -4.824 1.00 95.56 96 ALA A CA 1
ATOM 716 C C . ALA A 1 96 ? -2.889 -8.323 -3.852 1.00 95.56 96 ALA A C 1
ATOM 718 O O . ALA A 1 96 ? -3.480 -8.826 -2.898 1.00 95.56 96 ALA A O 1
ATOM 719 N N . SER A 1 97 ? -1.588 -8.533 -4.089 1.00 95.56 97 SER A N 1
ATOM 720 C CA . SER A 1 97 ? -0.754 -9.438 -3.279 1.00 95.56 97 SER A CA 1
ATOM 721 C C . SER A 1 97 ? 0.334 -8.743 -2.458 1.00 95.56 97 SER A C 1
ATOM 723 O O . SER A 1 97 ? 0.765 -9.290 -1.448 1.00 95.56 97 SER A O 1
ATOM 725 N N . GLY A 1 98 ? 0.774 -7.548 -2.860 1.00 96.25 98 GLY A N 1
ATOM 726 C CA . GLY A 1 98 ? 1.947 -6.870 -2.301 1.00 96.25 98 GLY A CA 1
ATOM 727 C C . GLY A 1 98 ? 3.281 -7.300 -2.918 1.00 96.25 98 GLY A C 1
ATOM 728 O O . GLY A 1 98 ? 4.314 -6.737 -2.557 1.00 96.25 98 GLY A O 1
ATOM 729 N N . ASP A 1 99 ? 3.283 -8.253 -3.855 1.00 96.88 99 ASP A N 1
ATOM 730 C CA . ASP A 1 99 ? 4.514 -8.754 -4.470 1.00 96.88 99 ASP A CA 1
ATOM 731 C C . ASP A 1 99 ? 5.152 -7.721 -5.404 1.00 96.88 99 ASP A C 1
ATOM 733 O O . ASP A 1 99 ? 4.465 -6.987 -6.123 1.00 96.88 99 ASP A O 1
ATOM 737 N N . CYS A 1 100 ? 6.485 -7.714 -5.445 1.00 96.75 100 CYS A N 1
ATOM 738 C CA . CYS A 1 100 ? 7.236 -6.991 -6.467 1.00 96.75 100 CYS A CA 1
ATOM 739 C C . CYS A 1 100 ? 7.032 -7.658 -7.837 1.00 96.75 100 CYS A C 1
ATOM 741 O O . CYS A 1 100 ? 7.099 -8.880 -7.960 1.00 96.75 100 CYS A O 1
ATOM 743 N N . LEU A 1 101 ? 6.771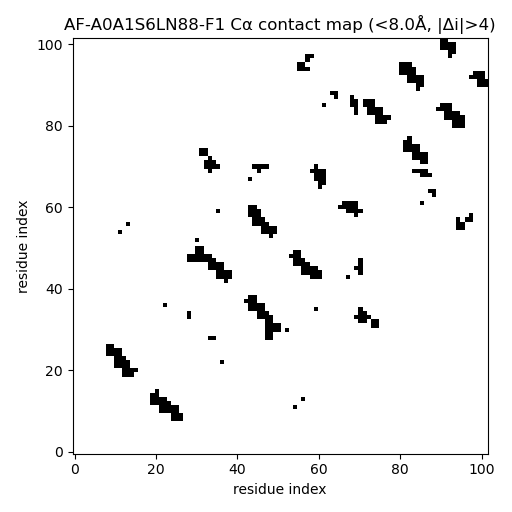 -6.850 -8.864 1.00 95.75 101 LEU A N 1
ATOM 744 C CA . LEU A 1 101 ? 6.549 -7.281 -10.250 1.00 95.75 101 LEU A CA 1
ATOM 745 C C . LEU A 1 101 ? 7.787 -7.117 -11.144 1.00 95.75 101 LEU A C 1
ATOM 747 O O . LEU A 1 101 ? 7.698 -7.368 -12.348 1.00 95.75 101 LEU A O 1
A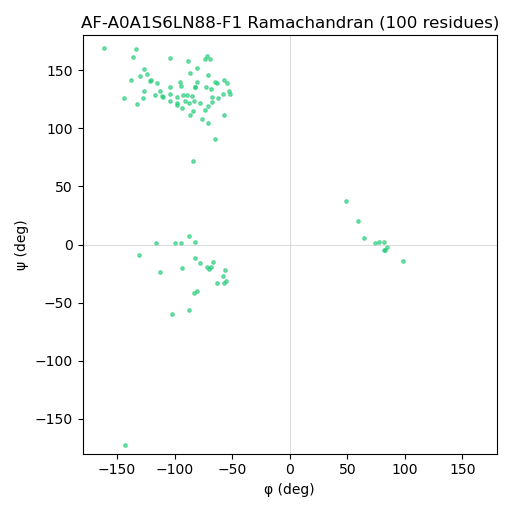TOM 751 N N . ASP A 1 102 ? 8.888 -6.650 -10.564 1.00 94.12 102 ASP A N 1
ATOM 752 C CA . ASP A 1 102 ? 10.178 -6.397 -11.208 1.00 94.12 102 ASP A CA 1
ATOM 753 C C . ASP A 1 102 ? 11.281 -7.260 -10.587 1.00 94.12 102 ASP A C 1
ATOM 755 O O . ASP A 1 102 ? 11.165 -7.578 -9.376 1.00 94.12 102 ASP A O 1
#

Nearest PDB structures (foldseek):
  4aiv-assembly1_A  TM=8.963E-01  e=1.534E-07  Mycobacterium tuberculosis H37Rv
  3c0d-assembly3_C  TM=9.235E-01  e=1.891E-06  Vibrio parahaemolyticus RIMD 2210633
  2jo6-assembly1_A  TM=8.972E-01  e=2.745E-05  Escherichia coli
  2jza-assembly1_A  TM=7.844E-01  e=4.023E-05  Pectobacterium atrosepticum SCRI1043
  4p1b-assembly1_I  TM=8.080E-01  e=2.820E-02  Ectopseudomonas mendocina

Secondary structure (DSSP, 8-state):
---------PEEEEEETTEEEEEEEGGG--TT-EEEEE-TTS-EEEEEE-TTS-EEEEESB-TTT--B-GGGSEEEEETTEEEEE-TTT--EEETTT--B--

Radius of gyration: 15.11 Å; Cα contacts (8 Å, |Δi|>4): 201; chains: 1; bounding box: 52×32×35 Å

Solvent-accessible surface area (backbone atoms only — not comparable to full-atom values): 6115 Å² total; per-residue (Å²): 135,86,81,74,79,82,77,83,72,56,71,38,66,46,82,54,100,89,42,77,41,82,74,47,52,49,88,77,53,47,66,60,42,40,42,75,45,79,43,97,88,73,50,46,34,16,36,34,27,42,91,87,74,49,76,36,65,33,66,10,51,35,84,89,79,66,42,83,42,38,20,72,16,57,56,51,69,59,96,86,44,47,28,31,24,33,68,85,82,56,51,34,27,31,42,87,80,51,47,71,77,110